Protein AF-A0AB37U803-F1 (afdb_monomer)

Structure (mmCIF, N/CA/C/O backbone):
data_AF-A0AB37U803-F1
#
_entr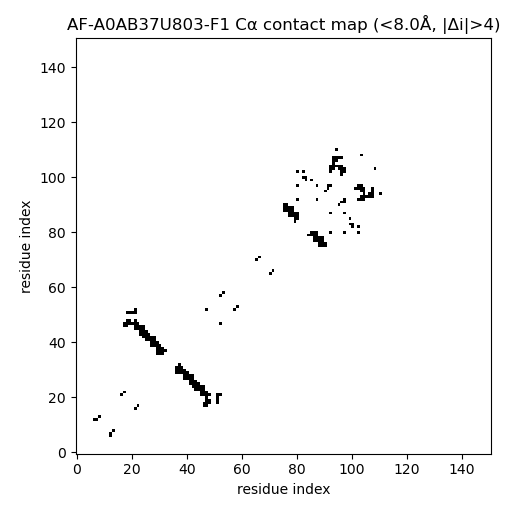y.id   AF-A0AB37U803-F1
#
loop_
_atom_site.group_PDB
_atom_site.id
_atom_site.type_symbol
_atom_site.label_atom_id
_atom_site.label_alt_id
_atom_site.label_comp_id
_atom_site.label_asym_id
_atom_site.label_entity_id
_atom_site.label_seq_id
_atom_site.pdbx_PDB_ins_code
_atom_site.Cartn_x
_atom_site.Cartn_y
_atom_site.Cartn_z
_atom_site.occupancy
_atom_site.B_iso_or_equiv
_atom_site.auth_seq_id
_atom_site.auth_comp_id
_atom_site.auth_asym_id
_atom_site.auth_atom_id
_atom_site.pdbx_PDB_model_num
ATOM 1 N N . MET A 1 1 ? 22.809 -34.384 0.036 1.00 47.50 1 MET A N 1
ATOM 2 C CA . MET A 1 1 ? 21.515 -33.670 0.059 1.00 47.50 1 MET A CA 1
ATOM 3 C C . MET A 1 1 ? 21.823 -32.224 0.431 1.00 47.50 1 MET A C 1
ATOM 5 O O . MET A 1 1 ? 22.222 -31.984 1.560 1.00 47.50 1 MET A O 1
ATOM 9 N N . GLN A 1 2 ? 21.832 -31.302 -0.535 1.00 42.91 2 GLN A N 1
ATOM 10 C CA . GLN A 1 2 ? 22.100 -29.883 -0.259 1.00 42.91 2 GLN A CA 1
ATOM 11 C C . GLN A 1 2 ? 20.809 -29.225 0.250 1.00 42.91 2 GLN A C 1
ATOM 13 O O . GLN A 1 2 ? 19.752 -29.498 -0.321 1.00 42.91 2 GLN A O 1
ATOM 18 N N . PRO A 1 3 ? 2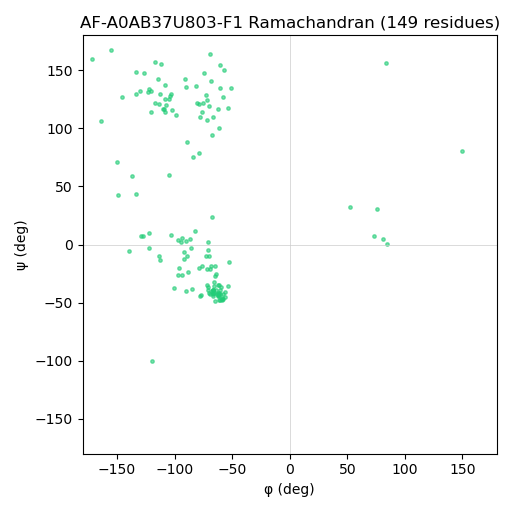0.859 -28.388 1.300 1.00 46.62 3 PRO A N 1
ATOM 19 C CA . PRO A 1 3 ? 19.680 -27.679 1.772 1.00 46.62 3 PRO A CA 1
ATOM 20 C C . PRO A 1 3 ? 19.317 -26.583 0.761 1.00 46.62 3 PRO A C 1
ATOM 22 O O . PRO A 1 3 ? 20.004 -25.567 0.661 1.00 46.62 3 PRO A O 1
ATOM 25 N N . ARG A 1 4 ? 18.238 -26.786 -0.003 1.00 56.66 4 ARG A N 1
ATOM 26 C CA . ARG A 1 4 ? 17.576 -25.697 -0.730 1.00 56.66 4 ARG A CA 1
ATOM 27 C C . ARG A 1 4 ? 16.891 -24.799 0.297 1.00 56.66 4 ARG A C 1
ATOM 29 O O . ARG A 1 4 ? 16.022 -25.248 1.036 1.00 56.66 4 ARG A O 1
ATOM 36 N N . ARG A 1 5 ? 17.289 -23.527 0.355 1.00 58.34 5 ARG A N 1
ATOM 37 C CA . ARG A 1 5 ? 16.449 -22.471 0.930 1.00 58.34 5 ARG A CA 1
ATOM 38 C C . ARG A 1 5 ? 15.414 -22.109 -0.129 1.00 58.34 5 ARG A C 1
ATOM 40 O O . ARG A 1 5 ? 15.597 -21.135 -0.851 1.00 58.34 5 ARG A O 1
ATOM 47 N N . ASP A 1 6 ? 14.381 -22.928 -0.260 1.00 55.03 6 ASP A N 1
ATOM 48 C CA . ASP A 1 6 ? 13.210 -22.547 -1.041 1.00 55.03 6 ASP A CA 1
ATOM 49 C C . ASP A 1 6 ? 12.542 -21.382 -0.280 1.00 55.03 6 ASP A C 1
ATOM 51 O O . ASP A 1 6 ? 12.103 -21.516 0.862 1.00 55.03 6 ASP A O 1
ATOM 55 N N . GLY A 1 7 ? 12.632 -20.176 -0.851 1.00 58.72 7 GLY A N 1
ATOM 56 C CA . GLY A 1 7 ? 12.355 -18.891 -0.187 1.00 58.72 7 GLY A CA 1
ATOM 57 C C . GLY A 1 7 ? 10.881 -18.610 0.118 1.00 58.72 7 GLY A C 1
ATOM 58 O O . GLY A 1 7 ? 10.567 -17.555 0.667 1.00 58.72 7 GLY A O 1
ATOM 59 N N . GLU A 1 8 ? 10.004 -19.562 -0.193 1.00 60.72 8 GLU A N 1
ATOM 60 C CA . GLU A 1 8 ? 8.539 -19.466 -0.199 1.00 60.72 8 GLU A CA 1
ATOM 61 C C . GLU A 1 8 ? 7.921 -19.359 1.211 1.00 60.72 8 GLU A C 1
ATOM 63 O O . GLU A 1 8 ? 6.747 -19.038 1.357 1.00 60.72 8 GLU A O 1
ATOM 68 N N . GLY A 1 9 ? 8.718 -19.572 2.265 1.00 66.06 9 GLY A N 1
ATOM 69 C CA . GLY A 1 9 ? 8.303 -19.429 3.669 1.00 66.06 9 GLY A CA 1
ATOM 70 C C . GLY A 1 9 ? 9.136 -18.439 4.485 1.00 66.06 9 GLY A C 1
ATOM 71 O O . GLY A 1 9 ? 9.032 -18.410 5.710 1.00 66.06 9 GLY A O 1
ATOM 72 N N . SER A 1 10 ? 10.012 -17.658 3.845 1.00 84.00 10 SER A N 1
ATOM 73 C CA . SER A 1 10 ? 10.827 -16.674 4.564 1.00 84.00 10 SER A CA 1
ATOM 74 C C . SER A 1 10 ? 9.994 -15.456 4.976 1.00 84.00 10 SER A C 1
ATOM 76 O O . SER A 1 10 ? 9.092 -15.039 4.252 1.00 84.00 10 SER A O 1
ATOM 78 N N . LEU A 1 11 ? 10.327 -14.831 6.113 1.00 86.19 11 LEU A N 1
ATOM 79 C CA . LEU A 1 11 ? 9.688 -13.579 6.548 1.00 86.19 11 LEU A CA 1
ATOM 80 C C . LEU A 1 11 ? 9.754 -12.496 5.464 1.00 86.19 11 LEU A C 1
ATOM 82 O O . LEU A 1 11 ? 8.806 -11.739 5.298 1.00 86.19 11 LEU A O 1
ATOM 86 N N . ALA A 1 12 ? 10.850 -12.458 4.703 1.00 86.00 12 ALA A N 1
ATOM 87 C CA . ALA A 1 12 ? 11.010 -11.542 3.581 1.00 86.00 12 ALA A CA 1
ATOM 88 C C . ALA A 1 12 ? 9.934 -11.770 2.509 1.00 86.00 12 ALA A C 1
ATOM 90 O O . ALA A 1 12 ? 9.267 -10.822 2.109 1.00 86.00 12 ALA A O 1
ATOM 91 N N . HIS A 1 13 ? 9.703 -13.025 2.115 1.00 83.38 13 HIS A N 1
ATOM 92 C CA . HIS A 1 13 ? 8.685 -13.374 1.125 1.00 83.38 13 HIS A CA 1
ATOM 93 C C . HIS A 1 13 ? 7.255 -13.092 1.616 1.00 83.38 13 HIS A C 1
ATOM 95 O O . HIS A 1 13 ? 6.401 -12.649 0.846 1.00 83.38 13 HIS A O 1
ATOM 101 N N . VAL A 1 14 ? 6.996 -13.293 2.913 1.00 88.00 14 VAL A N 1
ATOM 102 C CA . VAL A 1 14 ? 5.708 -12.950 3.536 1.00 88.00 14 VAL A CA 1
ATOM 103 C C . VAL A 1 14 ? 5.481 -11.440 3.508 1.00 88.00 14 VAL A C 1
ATOM 105 O O . VAL A 1 14 ? 4.421 -10.999 3.075 1.00 88.00 14 VAL A O 1
ATOM 108 N N . VAL A 1 15 ? 6.469 -10.642 3.919 1.00 88.75 15 VAL A N 1
ATOM 109 C CA . VAL A 1 15 ? 6.369 -9.174 3.892 1.00 88.75 15 VAL A CA 1
ATOM 110 C C . VAL A 1 15 ? 6.175 -8.667 2.464 1.00 88.75 15 VAL A C 1
ATOM 112 O O . VAL A 1 15 ? 5.292 -7.849 2.235 1.00 88.75 15 VAL A O 1
ATOM 115 N N . GLU A 1 16 ? 6.929 -9.189 1.498 1.00 84.69 16 GLU A N 1
ATOM 116 C CA . GLU A 1 16 ? 6.795 -8.830 0.081 1.00 84.69 16 GLU A CA 1
ATOM 117 C C . GLU A 1 16 ? 5.380 -9.131 -0.440 1.00 84.69 16 GLU A C 1
ATOM 119 O O . GLU A 1 16 ? 4.721 -8.260 -1.005 1.00 84.69 16 GLU A O 1
ATOM 124 N N . THR A 1 17 ? 4.841 -10.311 -0.122 1.00 85.06 17 THR A N 1
ATOM 125 C CA . THR A 1 17 ? 3.471 -10.687 -0.502 1.00 85.06 17 THR A CA 1
ATOM 126 C C . THR A 1 17 ? 2.411 -9.799 0.160 1.00 85.06 17 THR A C 1
ATOM 128 O O . THR A 1 17 ? 1.417 -9.452 -0.482 1.00 85.06 17 THR A O 1
ATOM 131 N N . LEU A 1 18 ? 2.602 -9.425 1.431 1.00 88.94 18 LEU A N 1
ATOM 132 C CA . LEU A 1 18 ? 1.695 -8.527 2.153 1.00 88.94 18 LEU A CA 1
ATOM 133 C C . LEU A 1 18 ? 1.716 -7.109 1.572 1.00 88.94 18 LEU A C 1
ATOM 135 O O . LEU A 1 18 ? 0.663 -6.484 1.468 1.00 88.94 18 LEU A O 1
ATOM 139 N N . LEU A 1 19 ? 2.884 -6.608 1.167 1.00 86.25 19 LEU A N 1
ATOM 140 C CA . LEU A 1 19 ? 3.011 -5.286 0.553 1.00 86.25 19 LEU A CA 1
ATOM 141 C C . LEU A 1 19 ? 2.445 -5.256 -0.877 1.00 86.25 19 LEU A C 1
ATOM 143 O O . LEU A 1 19 ? 1.838 -4.254 -1.259 1.00 86.25 19 LEU A O 1
ATOM 147 N N . ASP A 1 20 ? 2.572 -6.341 -1.641 1.00 85.75 20 ASP A N 1
ATOM 148 C CA . ASP 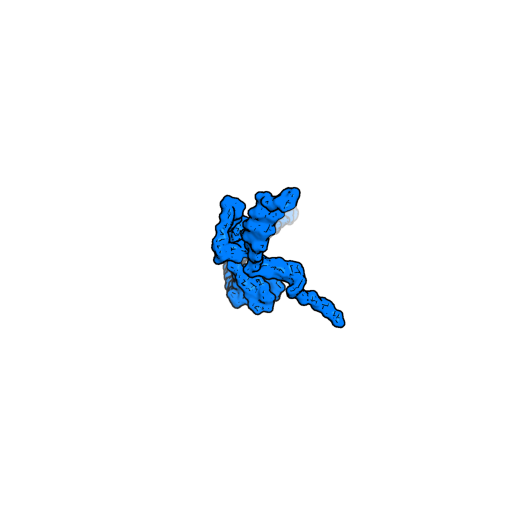A 1 20 ? 2.051 -6.419 -3.013 1.00 85.75 20 ASP A CA 1
ATOM 149 C C . ASP A 1 20 ? 0.532 -6.631 -3.073 1.00 85.75 20 ASP A C 1
ATOM 151 O O . ASP A 1 20 ? -0.152 -6.012 -3.887 1.00 85.75 20 ASP A O 1
ATOM 155 N N . LYS A 1 21 ? -0.019 -7.518 -2.235 1.00 86.19 21 LYS A N 1
ATOM 156 C CA . LYS A 1 21 ? -1.456 -7.859 -2.268 1.00 86.19 21 LYS A CA 1
ATOM 157 C C . LYS A 1 21 ? -2.298 -7.032 -1.299 1.00 86.19 21 LYS A C 1
ATOM 159 O O . LYS A 1 21 ? -3.486 -6.837 -1.546 1.00 86.19 21 LYS A O 1
ATOM 164 N N . GLY A 1 22 ? -1.690 -6.539 -0.225 1.00 87.75 22 GLY A N 1
ATOM 165 C CA . GLY A 1 22 ? -2.367 -5.857 0.871 1.00 87.75 22 GLY A CA 1
ATOM 166 C C . GLY A 1 22 ? -2.955 -6.809 1.921 1.00 87.75 22 GLY A C 1
ATOM 167 O O . GLY A 1 22 ? -3.262 -7.971 1.652 1.00 87.75 22 GLY A O 1
ATOM 168 N N . LEU A 1 23 ? -3.132 -6.292 3.137 1.00 90.75 23 LEU A N 1
ATOM 169 C CA . LEU A 1 23 ? -3.737 -6.959 4.290 1.00 90.75 23 LEU A CA 1
ATOM 170 C C . LEU A 1 23 ? -4.747 -6.025 4.956 1.00 90.75 23 LEU A C 1
ATOM 172 O O . LEU A 1 23 ? -4.410 -4.895 5.295 1.00 90.75 23 LEU A O 1
ATOM 176 N N . VAL A 1 2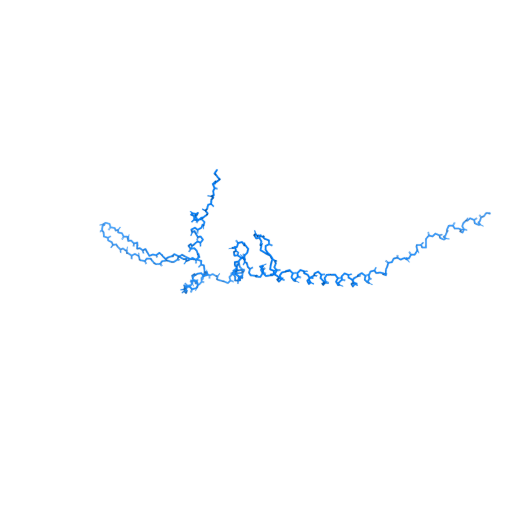4 ? -5.965 -6.510 5.199 1.00 91.19 24 VAL A N 1
ATOM 177 C CA . VAL A 1 24 ? -7.008 -5.764 5.918 1.00 91.19 24 VAL A CA 1
ATOM 178 C C . VAL A 1 24 ? -7.153 -6.320 7.331 1.00 91.19 24 VAL A C 1
ATOM 180 O O . VAL A 1 24 ? -7.393 -7.511 7.520 1.00 91.19 24 VAL A O 1
ATOM 183 N N . LEU A 1 25 ? -7.028 -5.444 8.323 1.00 91.38 25 LEU A N 1
ATOM 184 C CA . LEU A 1 25 ? -7.169 -5.729 9.743 1.00 91.38 25 LEU A CA 1
ATOM 185 C C . LEU A 1 25 ? -8.480 -5.130 10.254 1.00 91.38 25 LEU A C 1
ATOM 187 O O . LEU A 1 25 ? -8.679 -3.917 10.204 1.00 91.38 25 LEU A O 1
ATOM 191 N N . ASN A 1 26 ? -9.353 -5.987 10.781 1.00 95.31 26 ASN A N 1
ATOM 192 C CA . ASN A 1 26 ? -10.519 -5.583 11.558 1.00 95.31 26 ASN A CA 1
ATOM 193 C C . ASN A 1 26 ? -10.252 -5.971 13.010 1.00 95.31 26 ASN A C 1
ATOM 195 O O . ASN A 1 26 ? -10.088 -7.155 13.296 1.00 95.31 26 ASN A O 1
ATOM 199 N N . ALA A 1 27 ? -10.177 -4.987 13.896 1.00 95.12 27 ALA A N 1
ATOM 200 C CA . ALA A 1 27 ? -9.895 -5.208 15.306 1.00 95.12 27 ALA A CA 1
ATOM 201 C C . ALA A 1 27 ? -10.856 -4.406 16.183 1.00 95.12 27 ALA A C 1
ATOM 203 O O . ALA A 1 27 ? -11.284 -3.307 15.828 1.00 95.12 27 ALA A O 1
ATOM 204 N N . ASP A 1 28 ? -11.167 -4.950 17.346 1.00 95.12 28 ASP A N 1
ATOM 205 C CA . ASP A 1 28 ? -11.943 -4.311 18.393 1.00 95.12 28 ASP A CA 1
ATOM 206 C C . ASP A 1 28 ? -11.128 -4.283 19.689 1.00 95.12 28 ASP A C 1
ATOM 208 O O . ASP A 1 28 ? -10.502 -5.264 20.084 1.00 95.12 28 ASP A O 1
ATOM 212 N N . ILE A 1 29 ? -11.077 -3.114 20.320 1.00 95.38 29 ILE A N 1
ATOM 213 C CA . ILE A 1 29 ? -10.370 -2.889 21.580 1.00 95.38 29 ILE A CA 1
ATOM 214 C C . ILE A 1 29 ? -11.416 -2.496 22.611 1.00 95.38 29 ILE A C 1
ATOM 216 O O . ILE A 1 29 ? -12.111 -1.496 22.427 1.00 95.38 29 ILE A O 1
ATOM 220 N N . MET A 1 30 ? -11.505 -3.256 23.701 1.00 94.94 30 MET A N 1
ATOM 221 C CA . MET A 1 30 ? -12.400 -2.961 24.818 1.00 94.94 30 MET A CA 1
ATOM 222 C C . MET A 1 30 ? -11.602 -2.585 26.065 1.00 94.94 30 MET A C 1
ATOM 224 O O . MET A 1 30 ? -10.685 -3.298 26.470 1.00 94.94 30 MET A O 1
ATOM 228 N N . VAL A 1 31 ? -11.958 -1.458 26.679 1.00 95.50 31 VAL A N 1
ATOM 229 C CA . VAL A 1 31 ? -11.385 -0.980 27.940 1.00 95.50 31 VAL A CA 1
ATOM 230 C C . VAL A 1 31 ? -12.434 -1.140 29.033 1.00 95.50 31 VAL A C 1
ATOM 232 O O . VAL A 1 31 ? -13.475 -0.478 29.010 1.00 95.50 31 VAL A O 1
ATOM 235 N N . SER A 1 32 ? -12.151 -2.015 29.996 1.00 95.44 32 SER A N 1
ATOM 236 C CA . SER A 1 32 ? -13.020 -2.300 31.140 1.00 95.44 32 SER A CA 1
ATOM 237 C C . SER A 1 32 ? -12.383 -1.863 32.456 1.00 95.44 32 SER A C 1
ATOM 239 O O . SER A 1 32 ? -11.187 -2.073 32.664 1.00 95.44 32 SER A O 1
ATOM 241 N N . VAL A 1 33 ? -13.189 -1.342 33.380 1.00 96.12 33 VAL A N 1
ATOM 242 C CA . VAL A 1 33 ? -12.772 -1.028 34.756 1.00 96.12 33 VAL A CA 1
ATOM 243 C C . VAL A 1 33 ? -13.786 -1.641 35.710 1.00 96.12 33 VAL A C 1
ATOM 245 O O . VAL A 1 33 ? -14.983 -1.498 35.505 1.00 96.12 33 VAL A O 1
ATOM 248 N N . ALA A 1 34 ? -13.319 -2.344 36.745 1.00 96.31 34 ALA A N 1
ATOM 249 C CA . ALA A 1 34 ? -14.184 -2.977 37.750 1.00 96.31 34 ALA A CA 1
ATOM 250 C C . ALA A 1 34 ? -15.290 -3.893 37.168 1.00 96.31 34 ALA A C 1
ATOM 252 O O . ALA A 1 34 ? -16.370 -4.008 37.737 1.00 96.31 34 ALA A O 1
ATOM 253 N N . GLY A 1 35 ? -15.025 -4.549 36.033 1.00 91.69 35 GLY A N 1
ATOM 254 C CA . GLY A 1 35 ? -15.975 -5.466 35.394 1.00 91.69 35 GLY A CA 1
ATOM 255 C C . GLY A 1 35 ? -17.066 -4.795 34.553 1.00 91.69 35 GLY A C 1
ATOM 256 O O . GLY A 1 35 ? -17.925 -5.502 34.036 1.00 91.69 35 GLY A O 1
ATOM 257 N N . VAL A 1 36 ? -17.026 -3.468 34.379 1.00 94.81 36 VAL A N 1
ATOM 258 C CA . VAL A 1 36 ? -17.882 -2.743 33.426 1.00 94.81 36 VAL A CA 1
ATOM 259 C C . VAL A 1 36 ? -17.069 -2.239 32.233 1.00 94.81 36 VAL A C 1
ATOM 261 O O . VAL A 1 36 ? -15.949 -1.744 32.385 1.00 94.81 36 VAL A O 1
ATOM 264 N N . GLU A 1 37 ? -17.627 -2.382 31.033 1.00 91.19 37 GLU A N 1
ATOM 265 C CA . GLU A 1 37 ? -17.032 -1.907 29.780 1.00 91.19 37 GLU A CA 1
ATOM 266 C C . GLU A 1 37 ? -17.256 -0.400 29.637 1.00 91.19 37 GLU A C 1
ATOM 268 O O . GLU A 1 37 ? -18.394 0.069 29.632 1.00 91.19 37 GLU A O 1
ATOM 273 N N . LEU A 1 38 ? -16.173 0.372 29.539 1.00 94.44 38 LEU A N 1
ATOM 274 C CA . LEU A 1 38 ? -16.245 1.834 29.459 1.00 94.44 38 LEU A CA 1
ATOM 275 C C . LEU A 1 38 ? -16.092 2.350 28.031 1.00 94.44 38 LEU A C 1
ATOM 277 O O . LEU A 1 38 ? -16.723 3.337 27.658 1.00 94.44 38 LEU A O 1
ATOM 281 N N . LEU A 1 39 ? -15.227 1.713 27.241 1.00 95.56 39 LEU A N 1
ATOM 282 C CA . LEU A 1 39 ? -14.901 2.172 25.897 1.00 95.56 39 LEU A CA 1
ATOM 283 C C . LEU A 1 39 ? -14.637 0.988 24.972 1.00 95.56 39 LEU A C 1
ATOM 285 O O . LEU A 1 39 ? -13.778 0.158 25.255 1.00 95.56 39 LEU A O 1
ATOM 289 N N . GLY A 1 40 ? -15.344 0.962 23.843 1.00 94.44 40 GLY A N 1
ATOM 290 C CA . GLY A 1 40 ? -15.089 0.057 22.728 1.00 94.44 40 GLY A CA 1
ATOM 291 C C . GLY A 1 40 ? -14.614 0.839 21.506 1.00 94.44 40 GLY A C 1
ATOM 292 O O . GLY A 1 40 ? -15.332 1.707 21.009 1.00 94.44 40 GLY A O 1
ATOM 293 N N . ILE A 1 41 ? -13.421 0.533 21.005 1.00 96.12 41 ILE A N 1
ATOM 294 C CA . ILE A 1 41 ? -12.852 1.121 19.788 1.00 96.12 41 ILE A CA 1
ATOM 295 C C . ILE A 1 41 ? -12.874 0.057 18.694 1.00 96.12 41 ILE A C 1
ATOM 297 O O . ILE A 1 41 ? -12.325 -1.024 18.876 1.00 96.12 41 ILE A O 1
ATOM 301 N N . ARG A 1 42 ? -13.479 0.366 17.542 1.00 94.44 42 ARG A N 1
ATOM 302 C CA . ARG A 1 42 ? -13.440 -0.492 16.348 1.00 94.44 42 ARG A CA 1
ATOM 303 C C . ARG A 1 42 ? -12.442 0.082 15.352 1.00 94.44 42 ARG A C 1
ATOM 305 O O . ARG A 1 42 ? -12.649 1.177 14.835 1.00 94.44 42 ARG A O 1
ATOM 312 N N . LEU A 1 43 ? -11.384 -0.665 15.080 1.00 94.06 43 LEU A N 1
ATOM 313 C CA . LEU A 1 43 ? -10.329 -0.322 14.142 1.00 94.06 43 LEU A CA 1
ATOM 314 C C . LEU A 1 43 ? -10.509 -1.113 12.842 1.00 94.06 43 LEU A C 1
ATOM 316 O O . LEU A 1 43 ? -10.623 -2.338 12.853 1.00 94.06 43 LEU A O 1
ATOM 320 N N . ARG A 1 44 ? -10.487 -0.402 11.713 1.00 89.75 44 ARG A N 1
ATOM 321 C CA . ARG A 1 44 ? -10.305 -0.987 10.382 1.00 89.75 44 ARG A CA 1
ATOM 322 C C . ARG A 1 44 ? -9.057 -0.374 9.774 1.00 89.75 44 ARG A C 1
ATOM 324 O O . ARG A 1 44 ? -9.031 0.830 9.543 1.00 89.75 44 ARG A O 1
ATOM 331 N N . ALA A 1 45 ? -8.032 -1.184 9.563 1.00 87.69 45 ALA A N 1
ATOM 332 C CA . ALA A 1 45 ? -6.755 -0.743 9.019 1.00 87.69 45 ALA A CA 1
ATOM 333 C C . ALA A 1 45 ? -6.385 -1.591 7.801 1.00 87.69 45 ALA A C 1
ATOM 335 O O . ALA A 1 45 ? -6.704 -2.775 7.750 1.00 87.69 45 ALA A O 1
ATOM 336 N N . ALA A 1 46 ? -5.702 -0.997 6.827 1.00 87.50 46 ALA A N 1
ATOM 337 C CA . ALA A 1 46 ? -5.132 -1.711 5.693 1.00 87.50 46 ALA A CA 1
ATOM 338 C C . ALA A 1 46 ? -3.614 -1.496 5.672 1.00 87.50 46 ALA A C 1
ATOM 340 O O . ALA A 1 46 ? -3.148 -0.366 5.807 1.00 87.50 46 ALA A O 1
ATOM 341 N N . LEU A 1 47 ? -2.852 -2.575 5.511 1.00 87.81 47 LEU A N 1
ATOM 342 C CA . LEU A 1 47 ? -1.408 -2.556 5.297 1.00 87.81 47 LEU A CA 1
ATOM 343 C C . LEU A 1 47 ? -1.144 -2.979 3.859 1.00 87.81 47 LEU A C 1
ATOM 345 O O . LEU A 1 47 ? -1.473 -4.097 3.482 1.00 87.81 47 LEU A O 1
ATOM 349 N N . ALA A 1 48 ? -0.578 -2.095 3.053 1.00 87.94 48 ALA A N 1
ATOM 350 C CA . ALA A 1 48 ? -0.248 -2.375 1.663 1.00 87.94 48 ALA A CA 1
ATOM 351 C C . ALA A 1 48 ? 0.886 -1.452 1.206 1.00 87.94 48 ALA A C 1
ATOM 353 O O . ALA A 1 48 ? 1.203 -0.464 1.874 1.00 87.94 48 ALA A O 1
ATOM 354 N N . SER A 1 49 ? 1.477 -1.751 0.051 1.00 82.12 49 SER A N 1
ATOM 355 C CA . SER A 1 49 ? 2.322 -0.792 -0.660 1.00 82.12 49 SER A CA 1
ATOM 356 C C . SER A 1 49 ? 1.530 0.460 -1.033 1.00 82.12 49 SER A C 1
ATOM 358 O O . SER A 1 49 ? 0.312 0.422 -1.222 1.00 82.12 49 SER A O 1
ATOM 360 N N . PHE A 1 50 ? 2.244 1.574 -1.179 1.00 80.50 50 PHE A N 1
ATOM 361 C CA . PHE A 1 50 ? 1.650 2.852 -1.555 1.00 80.50 50 PHE A CA 1
ATOM 362 C C . PHE A 1 50 ? 0.904 2.774 -2.900 1.00 80.50 50 PHE A C 1
ATOM 364 O O . PHE A 1 50 ? -0.224 3.246 -3.008 1.00 80.50 50 PHE A O 1
ATOM 371 N N . GLU A 1 51 ? 1.489 2.095 -3.896 1.00 75.62 51 GLU A N 1
ATOM 372 C CA . GLU A 1 51 ? 0.860 1.839 -5.202 1.00 75.62 51 GLU A CA 1
ATOM 373 C C . GLU A 1 51 ? -0.471 1.090 -5.053 1.00 75.62 51 GLU A C 1
ATOM 375 O O . GLU A 1 51 ? -1.486 1.471 -5.638 1.00 75.62 51 GLU A O 1
ATOM 380 N N . THR A 1 52 ? -0.478 0.037 -4.236 1.00 82.19 52 THR A N 1
ATOM 381 C CA . THR A 1 52 ? -1.668 -0.783 -3.997 1.00 82.19 52 THR A CA 1
ATOM 382 C C . THR A 1 52 ? -2.735 0.013 -3.256 1.00 82.19 52 THR A C 1
ATOM 384 O O . THR A 1 52 ? -3.896 0.009 -3.660 1.00 82.19 52 THR A O 1
ATOM 387 N N . ALA A 1 53 ? -2.349 0.760 -2.224 1.00 80.12 53 ALA A N 1
ATOM 388 C CA . ALA A 1 53 ? -3.259 1.613 -1.472 1.00 80.12 53 ALA A CA 1
ATOM 389 C C . ALA A 1 53 ? -3.895 2.712 -2.347 1.00 80.12 53 ALA A C 1
ATOM 391 O O . ALA A 1 53 ? -5.109 2.917 -2.281 1.00 80.12 53 ALA A O 1
ATOM 392 N N . ALA A 1 54 ? -3.113 3.348 -3.227 1.00 78.12 54 ALA A N 1
ATOM 393 C CA . ALA A 1 54 ? -3.613 4.327 -4.191 1.00 78.12 54 ALA A CA 1
ATOM 394 C C . ALA A 1 54 ? -4.558 3.697 -5.232 1.00 78.12 54 ALA A C 1
ATOM 396 O O . ALA A 1 54 ? -5.608 4.266 -5.528 1.00 78.12 54 ALA A O 1
ATOM 397 N N . ARG A 1 55 ? -4.241 2.497 -5.745 1.00 75.44 55 ARG A N 1
ATOM 398 C CA . ARG A 1 55 ? -5.103 1.750 -6.685 1.00 75.44 55 ARG A CA 1
ATOM 399 C C . ARG A 1 55 ? -6.481 1.441 -6.093 1.00 75.44 55 ARG A C 1
ATOM 401 O O . ARG A 1 55 ? -7.469 1.470 -6.820 1.00 75.44 55 ARG A O 1
ATOM 408 N N . TYR A 1 56 ? -6.546 1.154 -4.794 1.00 74.25 56 TYR A N 1
ATOM 409 C CA . TYR A 1 56 ? -7.800 0.883 -4.083 1.00 74.25 56 TYR A CA 1
ATOM 410 C C . TYR A 1 56 ? -8.501 2.144 -3.548 1.00 74.25 56 TYR A C 1
ATOM 412 O O . TYR A 1 56 ? -9.534 2.023 -2.892 1.00 74.25 56 TYR A O 1
ATOM 420 N N . GLY A 1 57 ? -7.990 3.342 -3.855 1.00 68.81 57 GLY A N 1
ATOM 421 C CA . GLY A 1 57 ? -8.666 4.606 -3.556 1.00 68.81 57 GLY A CA 1
ATOM 422 C C . GLY A 1 57 ? -8.601 5.030 -2.088 1.00 68.81 57 GLY A C 1
ATOM 423 O O . GLY 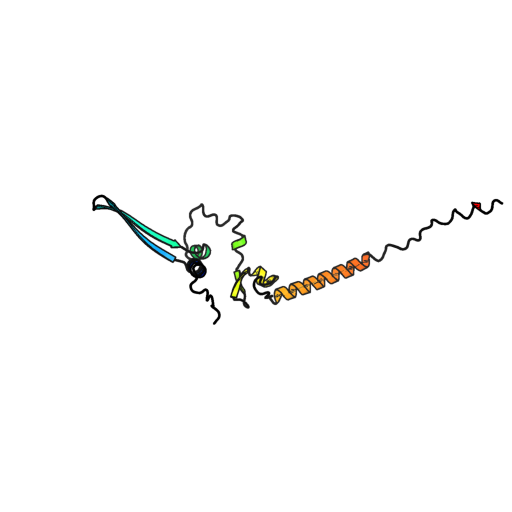A 1 57 ? -9.529 5.673 -1.604 1.00 68.81 57 GLY A O 1
ATOM 424 N N . LEU A 1 58 ? -7.538 4.666 -1.364 1.00 74.50 58 LEU A N 1
ATOM 425 C CA . LEU A 1 58 ? -7.316 5.174 -0.009 1.00 74.50 58 LEU A CA 1
ATOM 426 C C . LEU A 1 58 ? -6.900 6.654 -0.059 1.00 74.50 58 LEU A C 1
ATOM 428 O O . LEU A 1 58 ? -5.923 7.012 -0.716 1.00 74.50 58 LEU A O 1
ATOM 432 N N . GLU A 1 59 ? -7.642 7.512 0.644 1.00 66.94 59 GLU A N 1
ATOM 433 C CA . GLU A 1 59 ? -7.307 8.928 0.810 1.00 66.94 59 GLU A CA 1
ATOM 434 C C . GLU A 1 59 ? -6.154 9.073 1.813 1.00 66.94 59 GLU A C 1
ATOM 436 O O . GLU A 1 59 ? -6.248 8.636 2.963 1.00 66.94 59 GLU A O 1
ATOM 441 N N . PHE A 1 60 ? -5.047 9.678 1.379 1.00 64.81 60 PHE A N 1
ATOM 442 C CA . PHE A 1 60 ? -3.885 9.903 2.235 1.00 64.81 60 PHE A CA 1
ATOM 443 C C . PHE A 1 60 ? -3.996 11.257 2.952 1.00 64.81 60 PHE A C 1
ATOM 445 O O . PHE A 1 60 ? -4.309 12.261 2.309 1.00 64.81 60 PHE A O 1
ATOM 452 N N . PRO A 1 61 ? -3.706 11.332 4.266 1.00 65.44 61 PRO A N 1
ATOM 453 C CA . PRO A 1 61 ? -3.629 12.602 4.981 1.00 65.44 61 PRO A CA 1
ATOM 454 C C . PRO A 1 61 ? -2.598 13.547 4.347 1.00 65.44 61 PRO A C 1
ATOM 456 O O . PRO A 1 61 ? -1.565 13.099 3.844 1.00 65.44 61 PRO A O 1
ATOM 459 N N . SER A 1 62 ? -2.831 14.859 4.455 1.00 49.56 62 SER A N 1
ATOM 460 C CA . SER A 1 62 ? -2.069 15.952 3.819 1.00 49.56 62 SER A CA 1
ATOM 461 C C . SER A 1 62 ? -0.619 16.156 4.308 1.00 49.56 62 SER A C 1
ATOM 463 O O . SER A 1 62 ? -0.081 17.251 4.197 1.00 49.56 62 SER A O 1
ATOM 465 N N . GLY A 1 63 ? 0.013 15.123 4.864 1.00 55.38 63 GLY A N 1
ATOM 466 C CA . GLY A 1 63 ? 1.438 15.073 5.215 1.00 55.38 63 GLY A CA 1
ATOM 467 C C . GLY A 1 63 ? 2.151 13.830 4.671 1.00 55.38 63 GLY A C 1
ATOM 468 O O . GLY A 1 63 ? 3.293 13.569 5.034 1.00 55.38 63 GLY A O 1
ATOM 469 N N . THR A 1 64 ? 1.477 13.035 3.832 1.00 56.91 64 THR A N 1
ATOM 470 C CA . THR A 1 64 ? 2.126 11.978 3.048 1.00 56.91 64 THR A CA 1
ATOM 471 C C . THR A 1 64 ? 2.568 12.608 1.735 1.00 56.91 64 THR A C 1
ATOM 473 O O . THR A 1 64 ? 1.795 12.666 0.779 1.00 56.91 64 THR A O 1
ATOM 476 N N . ASP A 1 65 ? 3.778 13.164 1.711 1.00 50.16 65 ASP A N 1
ATOM 477 C CA . ASP A 1 65 ? 4.316 13.818 0.520 1.00 50.16 65 ASP A 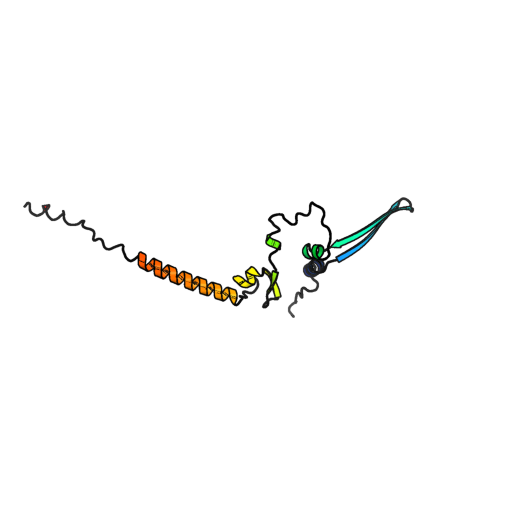CA 1
ATOM 478 C C . ASP A 1 65 ? 4.577 12.794 -0.589 1.00 50.16 65 ASP A C 1
ATOM 480 O O . ASP A 1 65 ? 5.640 12.182 -0.685 1.00 50.16 65 ASP A O 1
ATOM 484 N N . THR A 1 66 ? 3.590 12.638 -1.464 1.00 54.41 66 THR A N 1
ATOM 485 C CA . THR A 1 66 ? 3.665 11.826 -2.688 1.00 54.41 66 THR A CA 1
ATOM 486 C C . THR A 1 66 ? 4.556 12.441 -3.775 1.00 54.41 66 THR A C 1
ATOM 488 O O . THR A 1 66 ? 4.789 11.821 -4.808 1.00 54.41 66 THR A O 1
ATOM 491 N N . GLU A 1 67 ? 5.069 13.652 -3.534 1.00 51.84 67 GLU A N 1
ATOM 492 C CA . GLU A 1 67 ? 5.759 14.517 -4.501 1.00 51.84 67 GLU A CA 1
ATOM 493 C C . GLU A 1 67 ? 7.146 15.004 -4.014 1.00 51.84 67 GLU A C 1
ATOM 495 O O . GLU A 1 67 ? 7.775 15.830 -4.677 1.00 51.84 67 GLU A O 1
ATOM 500 N N . THR A 1 68 ? 7.678 14.522 -2.881 1.00 47.75 68 THR A N 1
ATOM 501 C CA . THR A 1 68 ? 9.050 14.890 -2.461 1.00 47.75 68 THR A CA 1
ATOM 502 C C . THR A 1 68 ? 10.069 14.265 -3.417 1.00 47.75 68 THR A C 1
ATOM 504 O O . THR A 1 68 ? 9.895 13.128 -3.831 1.00 47.75 68 THR A O 1
ATOM 507 N N . ALA A 1 69 ? 11.145 14.974 -3.776 1.00 48.34 69 A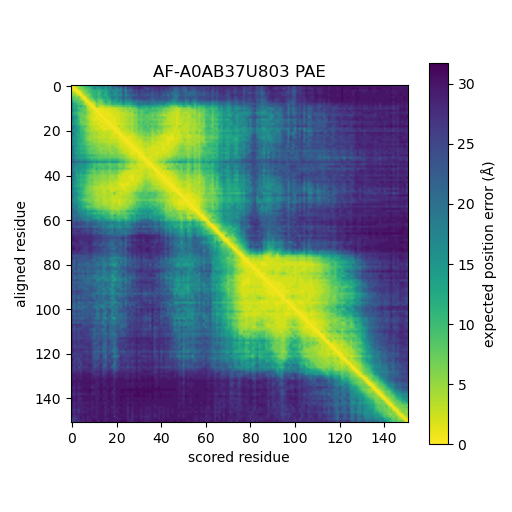LA A N 1
ATOM 508 C CA . ALA A 1 69 ? 12.099 14.615 -4.842 1.00 48.34 69 ALA A CA 1
ATOM 509 C C . ALA A 1 69 ? 12.723 13.196 -4.779 1.00 48.34 69 ALA A C 1
ATOM 511 O O . ALA A 1 69 ? 13.226 12.726 -5.792 1.00 48.34 69 ALA A O 1
ATOM 512 N N . ALA A 1 70 ? 12.627 12.487 -3.649 1.00 45.72 70 ALA A N 1
ATOM 513 C CA . ALA A 1 70 ? 12.946 11.059 -3.531 1.00 45.72 70 ALA A CA 1
ATOM 514 C C . ALA A 1 70 ? 11.904 10.111 -4.187 1.00 45.72 70 ALA A C 1
ATOM 516 O O . ALA A 1 70 ? 12.155 8.918 -4.313 1.00 45.72 70 ALA A O 1
ATOM 517 N N . TRP A 1 71 ? 10.742 10.627 -4.606 1.00 49.75 71 TRP A N 1
ATOM 518 C CA . TRP A 1 71 ? 9.579 9.863 -5.085 1.00 49.75 71 TRP A CA 1
ATOM 519 C C . TRP A 1 71 ? 9.252 10.065 -6.571 1.00 49.75 71 TRP A C 1
ATOM 521 O O . TRP A 1 71 ? 8.474 9.291 -7.130 1.00 49.75 71 TRP A O 1
ATOM 531 N N . ARG A 1 72 ? 9.876 11.032 -7.267 1.00 44.62 72 ARG A N 1
ATOM 532 C CA . ARG A 1 72 ? 9.808 11.072 -8.746 1.00 44.62 72 ARG A CA 1
ATOM 533 C C . ARG A 1 72 ? 10.502 9.867 -9.380 1.00 44.62 72 ARG A C 1
ATOM 535 O O . ARG A 1 72 ? 10.096 9.432 -10.450 1.00 44.62 72 ARG A O 1
ATOM 542 N N . GLU A 1 73 ? 11.479 9.297 -8.681 1.00 45.97 73 GLU A N 1
ATOM 543 C CA . GLU A 1 73 ? 12.206 8.092 -9.091 1.00 45.97 73 GLU A CA 1
ATOM 544 C C . GLU A 1 73 ? 11.341 6.819 -8.986 1.00 45.97 73 GLU A C 1
ATOM 546 O O . GLU A 1 73 ? 11.575 5.837 -9.679 1.00 45.97 73 GLU A O 1
ATOM 551 N N . THR A 1 74 ? 10.269 6.826 -8.181 1.00 47.19 74 THR A N 1
ATOM 552 C CA . THR A 1 74 ? 9.389 5.653 -7.994 1.00 47.19 74 THR A CA 1
ATOM 553 C C . THR A 1 74 ? 8.285 5.539 -9.053 1.00 47.19 74 THR A C 1
ATOM 555 O O . THR A 1 74 ? 7.525 4.574 -9.052 1.00 47.19 74 THR A O 1
ATOM 558 N N . ARG A 1 75 ? 8.192 6.507 -9.973 1.00 51.59 75 ARG A N 1
ATOM 559 C CA . ARG A 1 75 ? 7.286 6.468 -11.132 1.00 51.59 75 ARG A CA 1
ATOM 560 C C . ARG A 1 75 ? 7.902 5.825 -12.372 1.00 51.59 75 ARG A C 1
ATOM 562 O O . ARG A 1 75 ? 7.248 5.796 -13.410 1.00 51.59 75 ARG A O 1
ATOM 569 N N . GLU A 1 76 ? 9.130 5.322 -12.288 1.0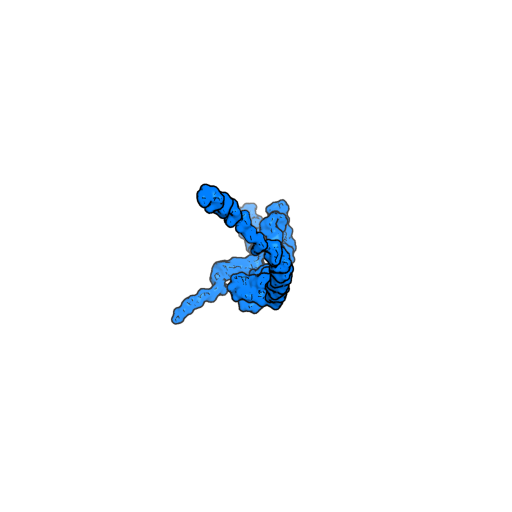0 61.78 76 GLU A N 1
ATOM 570 C CA . GLU A 1 76 ? 9.688 4.526 -13.373 1.00 61.78 76 GLU A CA 1
ATOM 571 C C . GLU A 1 76 ? 8.836 3.269 -13.547 1.00 61.78 76 GLU A C 1
ATOM 573 O O . GLU A 1 76 ? 8.713 2.450 -12.637 1.00 61.78 76 GLU A O 1
ATOM 578 N N . GLU A 1 77 ? 8.204 3.134 -14.710 1.00 68.69 77 GLU A N 1
ATOM 579 C CA . GLU A 1 77 ? 7.473 1.932 -15.093 1.00 68.69 77 GLU A CA 1
ATOM 580 C C . GLU A 1 77 ? 8.433 0.746 -14.934 1.00 68.69 77 GLU A C 1
ATOM 582 O O . GLU A 1 77 ? 9.511 0.732 -15.526 1.00 68.69 77 GLU A O 1
ATOM 587 N N . ARG A 1 78 ? 8.114 -0.207 -14.051 1.00 80.50 78 ARG A N 1
ATOM 588 C CA . ARG A 1 78 ? 8.946 -1.393 -13.800 1.00 80.50 78 ARG A CA 1
ATOM 589 C C . ARG A 1 78 ? 8.318 -2.592 -14.478 1.00 80.50 78 ARG A C 1
ATOM 591 O O . ARG A 1 78 ? 7.164 -2.920 -14.214 1.00 80.50 78 ARG A O 1
ATOM 598 N N . GLU A 1 79 ? 9.111 -3.298 -15.267 1.00 83.94 79 GLU A N 1
ATOM 599 C CA . GLU A 1 79 ? 8.707 -4.532 -15.929 1.00 83.94 79 GLU A CA 1
ATOM 600 C C . GLU A 1 79 ? 9.548 -5.713 -15.454 1.00 83.94 79 GLU A C 1
ATOM 602 O O . GLU A 1 79 ? 10.661 -5.584 -14.935 1.00 83.94 79 GLU A O 1
ATOM 607 N N . THR A 1 80 ? 8.979 -6.902 -15.606 1.00 89.25 80 THR A N 1
ATOM 608 C CA . THR A 1 80 ? 9.640 -8.149 -15.243 1.00 89.25 80 THR A CA 1
ATOM 609 C C . THR A 1 80 ? 10.603 -8.562 -16.351 1.00 89.25 80 THR A C 1
ATOM 611 O O . THR A 1 80 ? 10.187 -8.787 -17.485 1.00 89.25 80 THR A O 1
ATOM 614 N N . CYS A 1 81 ? 11.888 -8.716 -16.020 1.00 89.25 81 CYS A N 1
ATOM 615 C CA . CYS A 1 81 ? 12.887 -9.205 -16.965 1.00 89.25 81 CYS A CA 1
ATOM 616 C C . CYS A 1 81 ? 12.485 -10.593 -17.504 1.00 89.25 81 CYS A C 1
ATOM 618 O O . CYS A 1 81 ? 12.293 -11.513 -16.700 1.00 89.25 81 CYS A O 1
ATOM 620 N N . PRO A 1 82 ? 12.435 -10.793 -18.834 1.00 90.19 82 PRO A N 1
ATOM 621 C CA . PRO A 1 82 ? 11.987 -12.055 -19.424 1.00 90.19 82 PRO A CA 1
ATOM 622 C C . PRO A 1 82 ? 12.951 -13.224 -19.174 1.00 90.19 82 PRO A C 1
ATOM 624 O O . PRO A 1 82 ? 12.553 -14.376 -19.297 1.00 90.19 82 PRO A O 1
ATOM 627 N N . ALA A 1 83 ? 14.213 -12.953 -18.818 1.00 86.75 83 ALA A N 1
ATOM 628 C CA . ALA A 1 83 ? 15.214 -13.994 -18.580 1.00 86.75 83 ALA A CA 1
ATOM 629 C C . ALA A 1 83 ? 15.263 -14.479 -17.122 1.00 86.75 83 ALA A C 1
ATOM 631 O O . ALA A 1 83 ? 15.444 -15.669 -16.880 1.00 86.75 83 ALA A O 1
ATOM 632 N N . CYS A 1 84 ? 15.143 -13.573 -16.144 1.00 88.56 84 CYS A N 1
ATOM 633 C CA . CYS A 1 84 ? 15.343 -13.901 -14.725 1.00 88.56 84 CYS A CA 1
ATOM 634 C C . CYS A 1 84 ? 14.142 -13.609 -13.819 1.00 88.56 84 CYS A C 1
ATOM 636 O O . CYS A 1 84 ? 14.218 -13.874 -12.621 1.00 88.56 84 CYS A O 1
ATOM 638 N N . GLY A 1 85 ? 13.056 -13.043 -14.352 1.00 83.44 85 GLY A N 1
ATOM 639 C CA . GLY A 1 85 ? 11.814 -12.828 -13.606 1.00 83.44 85 GLY A CA 1
ATOM 640 C C . GLY A 1 85 ? 11.858 -11.707 -12.560 1.00 83.44 85 GLY A C 1
ATOM 641 O O . GLY A 1 85 ? 10.904 -11.545 -11.807 1.00 83.44 85 GLY A O 1
ATOM 642 N N . LYS A 1 86 ? 12.936 -10.918 -12.489 1.00 83.00 86 LYS A N 1
ATOM 643 C CA . LYS A 1 86 ? 13.058 -9.797 -11.542 1.00 83.00 86 LYS A CA 1
ATOM 644 C C . LYS A 1 86 ? 12.540 -8.488 -12.148 1.00 83.00 86 LYS A C 1
ATOM 646 O O . LYS A 1 86 ? 12.773 -8.227 -13.327 1.00 83.00 86 LYS A O 1
ATOM 651 N N . ARG A 1 87 ? 11.881 -7.651 -11.337 1.00 84.56 87 ARG A N 1
ATOM 652 C CA . ARG A 1 87 ? 11.313 -6.351 -11.753 1.00 84.56 87 ARG A CA 1
ATOM 653 C C . ARG A 1 87 ? 12.381 -5.263 -11.859 1.00 84.56 87 ARG A C 1
ATOM 655 O O . ARG A 1 87 ? 12.858 -4.815 -10.824 1.00 84.56 87 ARG A O 1
ATOM 662 N N . VAL A 1 88 ? 12.730 -4.808 -13.058 1.00 87.56 88 VAL A N 1
ATOM 663 C CA . VAL A 1 88 ? 13.701 -3.718 -13.334 1.00 87.56 88 VAL A CA 1
ATOM 664 C C . VAL A 1 88 ? 12.935 -2.506 -13.907 1.00 87.56 88 VAL A C 1
ATOM 666 O O . VAL A 1 88 ? 11.882 -2.724 -14.507 1.00 87.56 88 VAL A O 1
ATOM 669 N N . PRO A 1 89 ? 13.421 -1.255 -13.792 1.00 88.56 89 PRO A N 1
ATOM 670 C CA . PRO A 1 89 ? 12.917 -0.146 -14.612 1.00 88.56 89 PRO A CA 1
ATOM 671 C C . PRO A 1 89 ? 12.901 -0.463 -16.120 1.00 88.56 89 PRO A C 1
ATOM 673 O O . PRO A 1 89 ? 13.881 -0.983 -16.664 1.00 88.56 89 PRO A O 1
ATOM 676 N N . VAL A 1 90 ? 11.804 -0.127 -16.804 1.00 88.44 90 VAL A N 1
ATOM 677 C CA . VAL A 1 90 ? 11.577 -0.370 -18.243 1.00 88.44 90 VAL A CA 1
ATOM 678 C C . VAL A 1 90 ? 12.649 0.303 -19.084 1.00 88.44 90 VAL A C 1
ATOM 680 O O . VAL A 1 90 ? 13.259 -0.353 -19.925 1.00 88.44 90 VAL A O 1
ATOM 683 N N . ALA A 1 91 ? 12.949 1.575 -18.808 1.00 88.12 91 ALA A N 1
ATOM 684 C CA . ALA A 1 91 ? 14.006 2.304 -19.506 1.00 88.12 91 ALA A CA 1
ATOM 685 C C . ALA A 1 91 ? 15.356 1.575 -19.401 1.00 88.12 91 ALA A C 1
ATOM 687 O O . ALA A 1 91 ? 16.070 1.433 -20.388 1.00 88.12 91 ALA A O 1
ATOM 688 N N . GLN A 1 92 ? 15.683 1.012 -18.235 1.00 88.50 92 GLN A N 1
ATOM 689 C CA . GLN A 1 92 ? 16.928 0.267 -18.055 1.00 88.50 92 GLN A CA 1
ATOM 690 C C . GLN A 1 92 ? 16.924 -1.080 -18.800 1.00 88.50 92 GLN A C 1
ATOM 692 O O . GLN A 1 92 ? 17.953 -1.467 -19.352 1.00 88.50 92 GLN A O 1
ATOM 697 N N . LEU A 1 93 ? 15.786 -1.781 -18.870 1.00 91.75 93 LEU A N 1
ATOM 698 C CA . LEU A 1 93 ? 15.651 -3.008 -19.670 1.00 91.75 93 LEU A CA 1
ATOM 699 C C . LEU A 1 93 ? 15.756 -2.747 -21.173 1.00 91.75 93 LEU A C 1
ATOM 701 O O . LEU A 1 93 ? 16.380 -3.538 -21.886 1.00 91.75 93 LEU A O 1
ATOM 705 N N . LEU A 1 94 ? 15.129 -1.673 -21.651 1.00 89.94 94 LEU A N 1
ATOM 706 C CA . LEU A 1 94 ? 15.063 -1.335 -23.069 1.00 89.94 94 LEU A CA 1
ATOM 707 C C . LEU A 1 94 ? 16.360 -0.699 -23.566 1.00 89.94 94 LEU A C 1
ATOM 709 O O . LEU A 1 94 ? 16.862 -1.126 -24.605 1.00 89.94 94 LEU A O 1
ATOM 713 N N . ASP A 1 95 ? 16.937 0.241 -22.819 1.00 88.62 95 ASP A N 1
ATOM 714 C CA . ASP A 1 95 ? 18.072 1.040 -23.290 1.00 88.62 95 ASP A CA 1
ATOM 715 C C . ASP A 1 95 ? 19.433 0.527 -22.827 1.00 88.62 95 ASP A C 1
ATOM 717 O O . ASP A 1 95 ? 20.433 0.771 -23.498 1.00 88.62 95 ASP A O 1
ATOM 721 N N . GLN A 1 96 ? 19.495 -0.186 -21.700 1.00 89.00 96 GLN A N 1
ATOM 722 C CA . GLN A 1 96 ? 20.757 -0.622 -21.104 1.00 89.00 96 GLN A CA 1
ATOM 723 C C . GLN A 1 96 ? 20.826 -2.146 -21.018 1.00 89.00 96 GLN A C 1
ATOM 725 O O . GLN A 1 96 ? 21.189 -2.814 -21.977 1.00 89.00 96 GLN A O 1
ATOM 730 N N . TRP A 1 97 ? 20.556 -2.717 -19.849 1.00 88.00 97 TRP A N 1
ATOM 731 C CA . TRP A 1 97 ? 20.617 -4.147 -19.593 1.00 88.00 97 TRP A CA 1
ATOM 732 C C . TRP A 1 97 ? 20.042 -4.454 -18.208 1.00 88.00 97 TRP A C 1
ATOM 734 O O . TRP A 1 97 ? 19.973 -3.597 -17.330 1.00 88.00 97 TRP A O 1
ATOM 744 N N . CYS A 1 98 ? 19.649 -5.706 -17.984 1.00 91.25 98 CYS A N 1
ATOM 745 C CA . CYS A 1 98 ? 19.164 -6.175 -16.693 1.00 91.25 98 CYS A CA 1
ATOM 746 C C . CYS A 1 98 ? 20.336 -6.379 -15.706 1.00 91.25 98 CYS A C 1
ATOM 748 O O . CYS A 1 98 ? 21.073 -7.363 -15.864 1.00 91.25 98 CYS A O 1
ATOM 750 N N . PRO A 1 99 ? 20.448 -5.594 -14.613 1.00 86.25 99 PRO A N 1
ATOM 751 C CA . PRO A 1 99 ? 21.594 -5.626 -13.692 1.00 86.25 99 PRO A CA 1
ATOM 752 C C . PRO A 1 99 ? 21.755 -6.953 -12.937 1.00 86.25 99 PRO A C 1
ATOM 754 O O . PRO A 1 99 ? 22.820 -7.259 -12.413 1.00 86.25 99 PRO A O 1
ATOM 757 N N . TRP A 1 100 ? 20.703 -7.771 -12.877 1.00 80.56 100 TRP A N 1
ATOM 758 C CA . TRP A 1 100 ? 20.739 -9.039 -12.148 1.00 80.56 100 TRP A CA 1
ATOM 759 C C . TRP A 1 100 ? 21.219 -10.244 -12.945 1.00 80.56 100 TRP A C 1
ATOM 761 O O . TRP A 1 100 ? 21.614 -11.230 -12.329 1.00 80.56 100 TRP A O 1
ATOM 771 N N . CYS A 1 101 ? 21.109 -10.223 -14.274 1.00 89.00 101 CYS A N 1
ATOM 772 C CA . CYS A 1 101 ? 21.409 -11.402 -15.097 1.00 89.00 101 CYS A CA 1
ATOM 773 C C . CYS A 1 101 ? 22.157 -11.100 -16.398 1.00 89.00 101 CYS A C 1
ATOM 775 O O . CYS A 1 101 ? 22.527 -12.036 -17.097 1.00 89.00 101 CYS A O 1
ATOM 777 N N . GLY A 1 102 ? 22.374 -9.828 -16.747 1.00 87.38 102 GLY A N 1
ATOM 778 C CA . GLY A 1 102 ? 23.073 -9.472 -17.982 1.00 87.38 102 GLY A CA 1
ATOM 779 C C . GLY A 1 102 ? 22.187 -9.421 -19.229 1.00 87.38 102 GLY A C 1
ATOM 780 O O . GLY A 1 102 ? 22.697 -9.143 -20.311 1.00 87.38 102 GLY A O 1
ATOM 781 N N . TRP A 1 103 ? 20.880 -9.691 -19.121 1.00 91.88 103 TRP A N 1
ATOM 782 C CA . TRP A 1 103 ? 19.990 -9.676 -20.285 1.00 91.88 103 TRP A CA 1
ATOM 783 C C . TRP A 1 103 ? 19.958 -8.295 -20.948 1.00 91.88 103 TRP A C 1
ATOM 785 O O . TRP A 1 103 ? 19.829 -7.281 -20.268 1.00 91.88 103 TRP A O 1
ATOM 795 N N . ARG A 1 104 ? 20.050 -8.269 -22.278 1.00 92.75 104 ARG A N 1
ATOM 796 C CA . ARG A 1 104 ? 19.989 -7.061 -23.107 1.00 92.75 104 ARG A CA 1
ATOM 797 C C . ARG A 1 104 ? 18.850 -7.190 -24.103 1.00 92.75 104 ARG A C 1
ATOM 799 O O . ARG A 1 104 ? 18.744 -8.227 -24.764 1.00 92.75 104 ARG A O 1
ATOM 806 N N . SER A 1 105 ? 18.049 -6.139 -24.235 1.00 89.38 105 SER A N 1
ATOM 807 C CA . SER A 1 105 ? 17.006 -6.064 -25.255 1.00 89.38 105 SER A CA 1
ATOM 808 C C . SER A 1 105 ? 17.617 -5.948 -26.659 1.00 89.38 105 SER A C 1
ATOM 810 O O . SER A 1 105 ? 18.792 -5.613 -26.833 1.00 89.38 105 SER A O 1
ATOM 812 N N . ALA A 1 106 ? 16.804 -6.198 -27.688 1.00 88.25 106 ALA A N 1
ATOM 813 C CA . ALA A 1 106 ? 17.204 -5.916 -29.065 1.00 88.25 106 ALA A CA 1
ATOM 814 C C . ALA A 1 106 ? 17.493 -4.417 -29.280 1.00 88.25 106 ALA A C 1
ATOM 816 O O . ALA A 1 106 ? 18.407 -4.066 -30.018 1.00 88.25 106 ALA A O 1
ATOM 817 N N . GLN A 1 107 ? 16.754 -3.540 -28.597 1.00 85.94 107 GLN A N 1
ATOM 818 C CA . GLN A 1 107 ? 16.870 -2.089 -28.733 1.00 85.94 107 GLN A CA 1
ATOM 819 C C . GLN A 1 107 ? 18.174 -1.540 -28.140 1.00 85.94 107 GLN A C 1
ATOM 821 O O . GLN A 1 107 ? 18.836 -0.727 -28.782 1.00 85.94 107 GLN A O 1
ATOM 826 N N . SER A 1 108 ? 18.588 -2.041 -26.975 1.00 88.31 108 SER A N 1
ATOM 827 C CA . SER A 1 108 ? 19.875 -1.712 -26.353 1.00 88.31 108 SER A CA 1
ATOM 828 C C . SER A 1 108 ? 21.043 -2.025 -27.293 1.00 88.31 108 SER A C 1
ATOM 830 O O . SER A 1 108 ? 21.923 -1.192 -27.497 1.00 88.31 108 SER A O 1
ATOM 832 N N . ARG A 1 109 ? 21.013 -3.198 -27.940 1.00 87.44 109 ARG A N 1
ATOM 833 C CA . ARG A 1 109 ? 22.064 -3.611 -28.883 1.00 87.44 109 ARG A CA 1
ATOM 834 C C . ARG A 1 109 ? 22.157 -2.672 -30.087 1.00 87.44 109 ARG A C 1
ATOM 836 O O . ARG A 1 109 ? 23.251 -2.291 -30.475 1.00 87.44 109 ARG A O 1
ATOM 843 N N . LEU A 1 110 ? 21.015 -2.244 -30.629 1.00 82.62 110 LEU A N 1
ATOM 844 C CA . LEU A 1 110 ? 20.980 -1.300 -31.752 1.00 82.62 110 LEU A CA 1
ATOM 845 C C . LEU A 1 110 ? 21.519 0.090 -31.377 1.00 82.62 110 LEU A C 1
ATOM 847 O O . LEU A 1 110 ? 22.107 0.771 -32.220 1.00 82.62 110 LEU A O 1
ATOM 851 N N . ARG A 1 111 ? 21.328 0.527 -30.125 1.00 79.62 111 ARG A N 1
ATOM 852 C CA . ARG A 1 111 ? 21.883 1.793 -29.621 1.00 79.62 111 ARG A CA 1
ATOM 853 C C . ARG A 1 111 ? 23.402 1.746 -29.479 1.00 79.62 111 ARG A C 1
ATOM 855 O O . ARG A 1 111 ? 24.046 2.709 -29.890 1.00 79.62 111 ARG A O 1
ATOM 862 N N . ASP A 1 112 ? 23.952 0.647 -28.962 1.00 77.94 112 ASP A N 1
ATOM 863 C CA . ASP A 1 112 ? 25.405 0.440 -28.875 1.00 77.94 112 ASP A CA 1
ATOM 864 C C . ASP A 1 112 ? 26.046 0.504 -30.278 1.00 77.94 112 ASP A C 1
ATOM 866 O O . ASP A 1 112 ? 27.005 1.252 -30.481 1.00 77.94 112 ASP A O 1
ATOM 870 N N . ASP A 1 113 ? 25.457 -0.183 -31.265 1.00 76.75 113 ASP A N 1
ATOM 871 C CA . ASP A 1 113 ? 25.944 -0.198 -32.655 1.00 76.75 113 ASP A CA 1
ATOM 872 C C . ASP A 1 113 ? 25.880 1.193 -33.311 1.00 76.75 113 ASP A C 1
ATOM 874 O O . ASP A 1 113 ? 26.818 1.631 -33.981 1.00 76.75 113 ASP 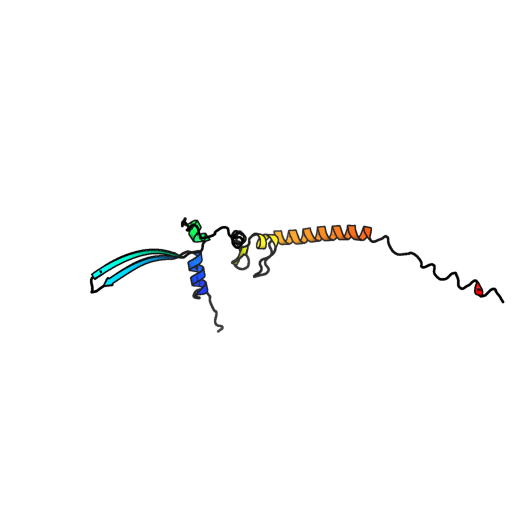A O 1
ATOM 878 N N . SER A 1 114 ? 24.783 1.926 -33.091 1.00 70.81 114 SER A N 1
ATOM 879 C CA . SER A 1 114 ? 24.608 3.289 -33.616 1.00 70.81 114 SER A CA 1
ATOM 880 C C . SER A 1 114 ? 25.584 4.275 -32.969 1.00 70.81 114 SER A C 1
ATOM 882 O O . SER A 1 114 ? 26.139 5.143 -33.646 1.00 70.81 114 SER A O 1
ATOM 884 N N . GLY A 1 115 ? 25.817 4.126 -31.661 1.00 71.88 115 GLY A N 1
ATOM 885 C CA . GLY A 1 115 ? 26.816 4.887 -30.918 1.00 71.88 115 GLY A CA 1
ATOM 886 C C . GLY A 1 115 ? 28.222 4.620 -31.445 1.00 71.88 115 GLY A C 1
ATOM 887 O O . GLY A 1 115 ? 28.959 5.566 -31.704 1.00 71.88 115 GLY A O 1
ATOM 888 N N . GLN A 1 116 ? 28.574 3.359 -31.702 1.00 71.56 116 GLN A N 1
ATOM 889 C CA . GLN A 1 116 ? 29.850 3.002 -32.324 1.00 71.56 116 GLN A CA 1
ATOM 890 C C . GLN A 1 116 ? 29.994 3.571 -33.735 1.00 71.56 116 GLN A C 1
ATOM 892 O O . GLN A 1 116 ? 31.037 4.146 -34.039 1.00 71.56 116 GLN A O 1
ATOM 897 N N . ALA A 1 117 ? 28.966 3.501 -34.581 1.00 68.06 117 ALA A N 1
ATOM 898 C CA . ALA A 1 117 ? 29.017 4.088 -35.921 1.00 68.06 117 ALA A CA 1
ATOM 899 C C . ALA A 1 117 ? 29.242 5.613 -35.880 1.00 68.06 117 ALA A C 1
ATOM 901 O O . ALA A 1 117 ? 30.077 6.135 -36.621 1.00 68.06 117 ALA A O 1
ATOM 902 N N . ALA A 1 118 ? 28.560 6.321 -34.973 1.00 68.31 118 ALA A N 1
ATOM 903 C CA . ALA A 1 118 ? 28.761 7.754 -34.760 1.00 68.31 118 ALA A CA 1
ATOM 904 C C . ALA A 1 118 ? 30.157 8.069 -34.193 1.00 68.31 118 ALA A C 1
ATOM 906 O O . ALA A 1 118 ? 30.792 9.030 -34.630 1.00 68.31 118 ALA A O 1
ATOM 907 N N . LEU A 1 119 ? 30.655 7.236 -33.270 1.00 71.31 119 LEU A N 1
ATOM 908 C CA . LEU A 1 119 ? 32.002 7.359 -32.718 1.00 71.31 119 LEU A CA 1
ATOM 909 C C . LEU A 1 119 ? 33.063 7.196 -33.822 1.00 71.31 119 LEU A C 1
ATOM 911 O O . LEU A 1 119 ? 33.940 8.029 -34.005 1.00 71.31 119 LEU A O 1
ATOM 915 N N . THR A 1 120 ? 32.926 6.168 -34.652 1.00 72.44 120 THR A N 1
ATOM 916 C CA . THR A 1 120 ? 33.858 5.922 -35.763 1.00 72.44 120 THR A CA 1
ATOM 917 C C . THR A 1 120 ? 33.848 7.067 -36.789 1.00 72.44 120 THR A C 1
ATOM 919 O O . THR A 1 120 ? 34.890 7.406 -37.350 1.00 72.44 120 THR A O 1
ATOM 922 N N . ALA A 1 121 ? 32.688 7.695 -37.016 1.00 71.00 121 ALA A N 1
ATOM 923 C CA . ALA A 1 121 ? 32.552 8.823 -37.934 1.00 71.00 121 ALA A CA 1
ATOM 924 C C . ALA A 1 121 ? 33.208 10.115 -37.415 1.00 71.00 121 ALA A C 1
ATOM 926 O O . ALA A 1 121 ? 33.826 10.815 -38.220 1.00 71.00 121 ALA A O 1
ATOM 927 N N . TYR A 1 122 ? 33.119 10.434 -36.111 1.00 71.25 122 TYR A N 1
ATOM 928 C CA . TYR A 1 122 ? 33.849 11.598 -35.579 1.00 71.25 122 TYR A CA 1
ATOM 929 C C . TYR A 1 122 ? 35.358 11.357 -35.635 1.00 71.25 122 TYR A C 1
ATOM 931 O O . TYR A 1 122 ? 36.080 12.250 -36.065 1.00 71.25 122 TYR A O 1
ATOM 939 N N . SER A 1 123 ? 35.835 10.157 -35.276 1.00 69.69 123 SER A N 1
ATOM 940 C CA . SER A 1 123 ? 37.271 9.852 -35.277 1.00 69.69 123 SER A CA 1
ATOM 941 C C . SER A 1 123 ? 37.872 10.008 -36.672 1.00 69.69 123 SER A C 1
ATOM 943 O O . SER A 1 123 ? 38.957 10.554 -36.824 1.00 69.69 123 SER A O 1
ATOM 945 N N . ALA A 1 124 ? 37.138 9.591 -37.709 1.00 64.06 124 ALA A N 1
ATOM 946 C CA . ALA A 1 124 ? 37.552 9.754 -39.100 1.00 64.06 124 ALA A CA 1
ATOM 947 C C . ALA A 1 124 ? 37.538 11.218 -39.587 1.00 64.06 124 ALA A C 1
ATOM 949 O O . ALA A 1 124 ? 38.172 11.529 -40.596 1.00 64.06 124 ALA A O 1
ATOM 950 N N . ALA A 1 125 ? 36.792 12.105 -38.924 1.00 60.56 125 ALA A N 1
ATOM 951 C CA . ALA A 1 125 ? 36.801 13.538 -39.205 1.00 60.56 125 ALA A CA 1
ATOM 952 C C . ALA A 1 125 ? 37.937 14.257 -38.456 1.00 60.56 125 ALA A C 1
ATOM 954 O O . ALA A 1 125 ? 38.573 15.129 -39.040 1.00 60.56 125 ALA A O 1
ATOM 955 N N . ASP A 1 126 ? 38.216 13.852 -37.216 1.00 61.28 126 ASP A N 1
ATOM 956 C CA . ASP A 1 126 ? 39.282 14.395 -36.358 1.00 61.28 126 ASP A CA 1
ATOM 957 C C . ASP A 1 126 ? 40.688 14.055 -36.905 1.00 61.28 126 ASP A C 1
ATOM 959 O O . ASP A 1 126 ? 41.568 14.912 -37.007 1.00 61.28 126 ASP A O 1
ATOM 963 N N . ASP A 1 127 ? 40.868 12.830 -37.411 1.00 58.69 127 ASP A N 1
ATOM 964 C CA . ASP A 1 127 ? 42.124 12.376 -38.034 1.00 58.69 127 ASP A CA 1
ATOM 965 C C . ASP A 1 127 ? 42.475 13.168 -39.314 1.00 58.69 127 ASP A C 1
ATOM 967 O O . ASP A 1 127 ? 43.638 13.341 -39.668 1.00 58.69 127 ASP A O 1
ATOM 971 N N . ARG A 1 128 ? 41.475 13.750 -39.994 1.00 57.47 128 ARG A N 1
ATOM 972 C CA . ARG A 1 128 ? 41.708 14.632 -41.155 1.00 57.47 128 ARG A CA 1
ATOM 973 C C . ARG A 1 128 ? 42.188 16.028 -40.769 1.00 57.47 128 ARG A C 1
ATOM 975 O O . ARG A 1 128 ? 42.702 16.732 -41.633 1.00 57.47 128 ARG A O 1
ATOM 982 N N . THR A 1 129 ? 41.998 16.445 -39.519 1.00 57.84 129 THR A N 1
ATOM 983 C CA . THR A 1 129 ? 42.390 17.777 -39.036 1.00 57.84 129 THR A CA 1
ATOM 984 C C . THR A 1 129 ? 43.747 17.799 -38.335 1.00 57.84 129 THR A C 1
ATOM 986 O O . THR A 1 129 ? 44.370 18.854 -38.301 1.00 57.84 129 THR A O 1
ATOM 989 N N . ASN A 1 130 ? 44.243 16.654 -37.851 1.00 56.00 130 ASN A N 1
ATOM 990 C CA . ASN A 1 130 ? 45.555 16.538 -37.193 1.00 56.00 130 ASN A CA 1
ATOM 991 C C . ASN A 1 130 ? 46.712 16.141 -38.135 1.00 56.00 130 ASN A C 1
ATOM 993 O O . ASN A 1 130 ? 47.832 15.946 -37.676 1.00 56.00 130 ASN A O 1
ATOM 997 N N . GLY A 1 131 ? 46.477 16.050 -39.447 1.00 50.69 131 GLY A N 1
ATOM 998 C CA . GLY A 1 131 ? 47.506 15.734 -40.447 1.00 50.69 131 GLY A CA 1
ATOM 999 C C . GLY A 1 131 ? 48.380 16.911 -40.909 1.00 50.69 131 GLY A C 1
ATOM 1000 O O . GLY A 1 131 ? 49.074 16.759 -41.907 1.00 50.69 131 GLY A O 1
ATOM 1001 N N . GLU A 1 132 ? 48.337 18.072 -40.244 1.00 48.78 132 GLU A N 1
ATOM 1002 C CA . GLU A 1 132 ? 49.057 19.287 -40.668 1.00 48.78 132 GLU A CA 1
ATOM 1003 C C . GLU A 1 132 ? 49.723 20.008 -39.478 1.00 48.78 132 GLU A C 1
ATOM 1005 O O . GLU A 1 132 ? 49.421 21.161 -39.179 1.00 48.78 132 GLU A O 1
ATOM 1010 N N . ALA A 1 133 ? 50.609 19.322 -38.757 1.00 51.47 133 ALA A N 1
ATOM 1011 C CA . ALA A 1 133 ? 51.644 19.958 -37.939 1.00 51.47 133 ALA A CA 1
ATOM 1012 C C . ALA A 1 133 ? 52.716 18.924 -37.579 1.00 51.47 133 ALA A C 1
ATOM 1014 O O . ALA A 1 133 ? 52.458 18.032 -36.782 1.00 51.47 133 ALA A O 1
ATOM 1015 N N . ASP A 1 134 ? 53.880 19.037 -38.219 1.00 48.50 134 ASP A N 1
ATOM 1016 C CA . ASP A 1 134 ? 55.225 18.899 -37.633 1.00 48.50 134 ASP A CA 1
ATOM 1017 C C . ASP A 1 134 ? 56.215 18.349 -38.664 1.00 48.50 134 ASP A C 1
ATOM 1019 O O . ASP A 1 134 ? 56.564 17.175 -38.668 1.00 48.50 134 ASP A O 1
ATOM 1023 N N . ASP A 1 135 ? 56.706 19.238 -39.531 1.00 47.81 135 ASP A N 1
ATOM 1024 C CA . ASP A 1 135 ? 58.043 19.095 -40.114 1.00 47.81 135 ASP A CA 1
ATOM 1025 C C . ASP A 1 135 ? 58.604 20.498 -40.413 1.00 47.81 135 ASP A C 1
ATOM 1027 O O . ASP A 1 135 ? 58.650 20.982 -41.545 1.00 47.81 135 ASP A O 1
ATOM 1031 N N . ALA A 1 136 ? 58.948 21.220 -39.343 1.00 48.53 136 ALA A N 1
ATOM 1032 C CA . ALA A 1 136 ? 59.795 22.404 -39.427 1.00 48.53 136 ALA A CA 1
ATOM 1033 C C . ALA A 1 136 ? 61.225 21.984 -39.042 1.00 48.53 136 ALA A C 1
ATOM 1035 O O . ALA A 1 136 ? 61.452 21.645 -37.880 1.00 48.53 136 ALA A O 1
ATOM 1036 N N . PRO A 1 137 ? 62.201 21.981 -39.970 1.00 49.38 137 PRO A N 1
ATOM 1037 C CA . PRO A 1 137 ? 63.573 21.644 -39.623 1.00 49.38 137 PRO A CA 1
ATOM 1038 C C . PRO A 1 137 ? 64.220 22.777 -38.813 1.00 49.38 137 PRO A C 1
ATOM 1040 O O . PRO A 1 137 ? 64.207 23.943 -39.214 1.00 49.38 137 PRO A O 1
ATOM 1043 N N . ASP A 1 138 ? 64.800 22.395 -37.676 1.00 50.50 138 ASP A N 1
ATOM 1044 C CA . ASP A 1 138 ? 65.559 23.220 -36.736 1.00 50.50 138 ASP A CA 1
ATOM 1045 C C . ASP A 1 138 ? 66.809 23.820 -37.414 1.00 50.50 138 ASP A C 1
ATOM 1047 O O . ASP A 1 138 ? 67.820 23.149 -37.626 1.00 50.50 138 ASP A O 1
ATOM 1051 N N . GLN A 1 139 ? 66.734 25.091 -37.824 1.00 53.88 139 GLN A N 1
ATOM 1052 C CA . GLN A 1 139 ? 67.880 25.851 -38.334 1.00 53.88 139 GLN A CA 1
ATOM 1053 C C . GLN A 1 139 ? 68.669 26.450 -37.165 1.00 53.88 139 GLN A C 1
ATOM 1055 O O . GLN A 1 139 ? 68.602 27.649 -36.902 1.00 53.88 139 GLN A O 1
ATOM 1060 N N . ALA A 1 140 ? 69.438 25.612 -36.474 1.00 50.47 140 ALA A N 1
ATOM 1061 C CA . ALA A 1 140 ? 70.326 26.040 -35.397 1.00 50.47 140 ALA A CA 1
ATOM 1062 C C . ALA A 1 140 ? 71.734 25.427 -35.515 1.00 50.47 140 ALA A C 1
ATOM 1064 O O . ALA A 1 140 ? 72.300 25.004 -34.520 1.00 50.47 140 ALA A O 1
ATOM 1065 N N . ASP A 1 141 ? 72.325 25.391 -36.717 1.00 49.47 141 ASP A N 1
ATOM 1066 C CA . ASP A 1 141 ? 73.718 24.937 -36.913 1.00 49.47 141 ASP A CA 1
ATOM 1067 C C . ASP A 1 141 ? 74.432 25.640 -38.098 1.00 49.47 141 ASP A C 1
ATOM 1069 O O . ASP A 1 141 ? 75.140 25.011 -38.880 1.00 49.47 141 ASP A O 1
ATOM 1073 N N . ALA A 1 142 ? 74.270 26.963 -38.263 1.00 49.47 142 ALA A N 1
ATOM 1074 C CA . ALA A 1 142 ? 74.952 27.722 -39.334 1.00 49.47 142 ALA A CA 1
ATOM 1075 C C . ALA A 1 142 ? 76.017 28.739 -38.864 1.00 49.47 142 ALA A C 1
ATOM 1077 O O . ALA A 1 142 ? 76.841 29.158 -39.674 1.00 49.47 142 ALA A O 1
ATOM 1078 N N . ASP A 1 143 ? 76.093 29.083 -37.572 1.00 49.44 143 ASP A N 1
ATOM 1079 C CA . ASP A 1 143 ? 77.002 30.146 -37.094 1.00 49.44 143 ASP A CA 1
ATOM 1080 C C . ASP A 1 143 ? 78.355 29.651 -36.538 1.00 49.44 143 ASP A C 1
ATOM 1082 O O . ASP A 1 143 ? 79.177 30.449 -36.093 1.00 49.44 143 ASP A O 1
ATOM 1086 N N . ARG A 1 144 ? 78.653 28.343 -36.595 1.00 51.88 144 ARG A N 1
ATOM 1087 C CA . ARG A 1 144 ? 79.956 27.793 -36.146 1.00 51.88 144 ARG A CA 1
ATOM 1088 C C . ARG A 1 144 ? 81.049 27.735 -37.226 1.00 51.88 144 ARG A C 1
ATOM 1090 O O . ARG A 1 144 ? 82.208 27.502 -36.888 1.00 51.88 144 ARG A O 1
ATOM 1097 N N . GLU A 1 145 ? 80.730 27.983 -38.499 1.00 52.25 145 GLU A N 1
ATOM 1098 C CA . GLU A 1 145 ? 81.688 27.858 -39.621 1.00 52.25 145 GLU A CA 1
ATOM 1099 C C . GLU A 1 145 ? 82.435 29.178 -39.946 1.00 52.25 145 GLU A C 1
ATOM 1101 O O . GLU A 1 145 ? 83.436 29.169 -40.664 1.00 52.25 145 GLU A O 1
ATOM 1106 N N . ALA A 1 146 ? 82.005 30.328 -39.407 1.00 53.97 146 ALA A N 1
ATOM 1107 C CA . ALA A 1 146 ? 82.623 31.628 -39.709 1.00 53.97 146 ALA A CA 1
ATOM 1108 C C . ALA A 1 146 ? 83.946 31.889 -38.953 1.00 53.97 146 ALA A C 1
ATOM 1110 O O . ALA A 1 146 ? 84.773 32.674 -39.415 1.00 53.97 146 ALA A O 1
ATOM 1111 N N . GLU A 1 147 ? 84.206 31.191 -37.841 1.00 54.25 147 GLU A N 1
ATOM 1112 C CA . GLU A 1 147 ? 85.369 31.455 -36.972 1.00 54.25 147 GLU A CA 1
ATOM 1113 C C . GLU A 1 147 ? 86.623 30.624 -37.329 1.00 54.25 147 GLU A C 1
ATOM 1115 O O . GLU A 1 147 ? 87.709 30.863 -36.806 1.00 54.25 147 GLU A O 1
ATOM 1120 N N . ARG A 1 148 ? 86.521 29.674 -38.276 1.00 56.16 148 ARG A N 1
ATOM 1121 C CA . ARG A 1 148 ? 87.657 28.856 -38.767 1.00 56.16 148 ARG A CA 1
ATOM 1122 C C . ARG A 1 148 ? 88.349 29.389 -40.027 1.00 56.16 148 ARG A C 1
ATOM 1124 O O . ARG A 1 148 ? 89.268 28.742 -40.519 1.00 56.16 148 ARG A O 1
ATOM 1131 N N . ARG A 1 149 ? 87.937 30.543 -40.565 1.00 55.94 149 ARG A N 1
ATOM 1132 C CA . ARG A 1 149 ? 88.606 31.195 -41.716 1.00 55.94 149 ARG A CA 1
ATOM 1133 C C . ARG A 1 149 ? 89.488 32.391 -41.332 1.00 55.94 149 ARG A C 1
ATOM 1135 O O . ARG A 1 149 ? 89.989 33.082 -42.213 1.00 55.94 149 ARG A O 1
ATOM 1142 N N . GLY A 1 150 ? 89.695 32.615 -40.034 1.00 56.75 150 GLY A N 1
ATOM 1143 C CA . GLY A 1 150 ? 90.649 33.581 -39.487 1.00 56.75 150 GLY A CA 1
ATOM 1144 C C . GLY A 1 150 ? 91.906 32.913 -38.924 1.00 56.75 150 GLY A C 1
ATOM 1145 O O . GLY A 1 150 ? 92.161 33.029 -37.726 1.00 56.75 150 GLY A O 1
ATOM 1146 N N . GLN A 1 151 ? 92.654 32.185 -39.760 1.00 49.06 151 GLN A N 1
ATOM 1147 C CA . GLN A 1 151 ? 94.060 31.817 -39.531 1.00 49.06 151 GLN A CA 1
ATOM 1148 C C . GLN A 1 151 ? 94.718 31.364 -40.833 1.00 49.06 151 GLN A C 1
ATOM 1150 O O . GLN A 1 151 ? 94.099 30.539 -41.540 1.00 49.06 151 GLN A O 1
#

Nearest PDB structures (foldseek):
  7r1c-assembly1_N  TM=4.970E-01  e=7.465E-04  Priestia megaterium NBRC 15308 = ATCC 14581
  8gbs-assembly1_A1  TM=4.382E-01  e=1.788E-03  Dolichospermum flos-aquae
  7kdc-assembly2_D  TM=2.044E-01  e=6.746E+00  Mus musculus
  5ojq-assembly1_d  TM=2.388E-01  e=9.809E+00  Vibrio cholerae

pLDDT: mean 73.88, std 16.95, range [42.91, 96.31]

Mean predicted aligned error: 18.44 Å

Solvent-accessible surface area (backbone atoms only — not comparable to full-atom values): 9708 Å² total; per-residue (Å²): 135,80,87,76,81,72,58,88,78,37,72,66,48,50,51,51,50,35,33,68,73,43,45,81,46,80,49,77,47,76,45,65,57,98,90,41,81,75,46,78,47,80,47,78,48,75,48,49,30,70,71,51,39,52,75,74,66,58,85,75,63,99,79,68,71,79,75,46,84,86,41,67,71,71,67,54,61,62,40,63,39,92,87,78,68,49,75,42,46,41,65,42,38,43,60,52,39,35,94,88,78,68,52,61,34,76,60,14,53,52,49,54,53,51,50,49,55,52,50,54,52,50,53,62,53,52,59,69,68,67,76,80,80,88,86,79,84,83,88,82,84,77,81,79,69,73,74,75,75,78,122

Foldseek 3Di:
DDDDPPVCPPPVNVVVCCQAVKDWDWDWDWDDDPRDTDDIDTDIDIHYHPVVCVVVPPDDPPPPCCPPPVNVVVPQDWDQDPPPRDTDRPCCQQQPADPPPGHHDPNNVVVVVVVVVVVVVVVVVVVVVPPDDDDDDDPDPDPPPPVVVPD

Sequence (151 aa):
MQPRRDGEGSLAHVVETLLDKGLVLNADIMVSVAGVELLGIRLRAALASFETAARYGLEFPSGTDTETAAWRETREERETCPACGKRVPVAQLLDQWCPWCGWRSAQSRLRDDSGQAALTAYSAADDRTNGEADDAPDQADADREAERRGQ

Secondary structure (DSSP, 8-state):
------GGGSHHHHHHHHHHH-EEEEEEEEEEETTEEEEEEEEEEEE--HHHHHHTTPPPPTTS-TTSTTSGGGGSPEEE-TTT--EEEHHIIIII--TTT----HHHHHHHHHHHHHHHHHHHHHTTTSSS---------STTSGGGS--

Radius of gyration: 35.95 Å; Cα contacts (8 Å, |Δi|>4): 125; chains: 1; bounding box: 112×67×80 Å